Protein AF-A0A2P2D1F2-F1 (afdb_monomer_lite)

Sequence (52 aa):
MGFVLQELAEENQTVKGIIIALEDDPKIKRALAVTQNIEFYRYQIQFKLLKS

Secondary structure (DSSP, 8-state):
-HHHHHHT--TT----EEEEESS--HHHHHHHTTSTTEEEEE----------

pLDDT: mean 82.04, std 6.09, range [65.44, 92.75]

Foldseek 3Di:
DVCCCVPPDDPPDDDAAEAEAQDDDVVVVVVCVVPPRYYYYYDDDDDDDDDD

Structure (mmCIF, N/CA/C/O backbone):
data_AF-A0A2P2D1F2-F1
#
_entry.id   AF-A0A2P2D1F2-F1
#
loop_
_atom_site.group_PDB
_atom_site.id
_atom_site.type_symbol
_atom_site.label_atom_id
_atom_site.label_alt_id
_atom_site.label_comp_id
_atom_site.label_asym_id
_atom_site.label_entity_id
_atom_site.label_seq_id
_atom_site.pdbx_PDB_ins_code
_atom_site.Cartn_x
_atom_site.Cartn_y
_atom_site.Cartn_z
_atom_site.occupancy
_atom_site.B_iso_or_equiv
_atom_site.auth_seq_id
_atom_site.auth_comp_id
_atom_site.auth_asym_id
_atom_site.auth_atom_id
_atom_site.pdbx_PDB_model_num
ATOM 1 N N . MET A 1 1 ? -5.124 0.862 12.853 1.00 65.44 1 MET A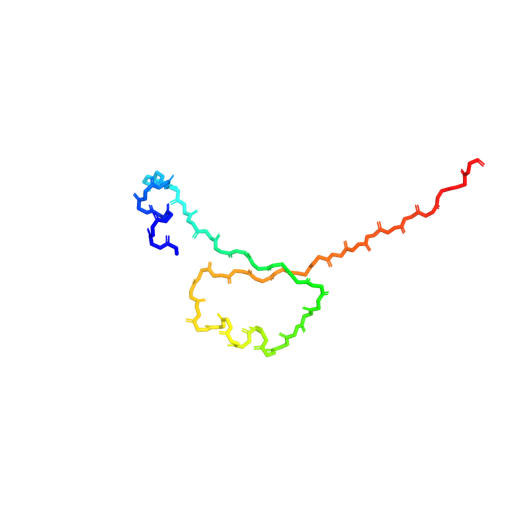 N 1
ATOM 2 C CA . MET A 1 1 ? -6.025 2.024 12.674 1.00 65.44 1 MET A CA 1
ATOM 3 C C . MET A 1 1 ? -6.604 2.524 13.993 1.00 65.44 1 MET A C 1
ATOM 5 O O . MET A 1 1 ? -6.630 3.729 14.155 1.00 65.44 1 MET A O 1
ATOM 9 N N . GLY A 1 2 ? -6.990 1.653 14.942 1.00 71.06 2 GLY A N 1
ATOM 10 C CA . GLY A 1 2 ? -7.573 2.071 16.233 1.00 71.06 2 GLY A CA 1
ATOM 11 C C . GLY A 1 2 ? -6.742 3.087 17.027 1.00 71.06 2 GLY A C 1
ATOM 12 O O . GLY A 1 2 ? -7.271 4.124 17.384 1.00 71.06 2 GLY A O 1
ATOM 13 N N . PHE A 1 3 ? -5.434 2.854 17.188 1.00 78.00 3 PHE A N 1
ATOM 14 C CA . PHE A 1 3 ? -4.544 3.794 17.887 1.00 78.00 3 PHE A CA 1
ATOM 15 C C . PHE A 1 3 ? -4.491 5.179 17.223 1.00 78.00 3 PHE A C 1
ATOM 17 O O . PHE A 1 3 ? -4.683 6.187 17.876 1.00 78.00 3 PHE A O 1
ATOM 24 N N . VAL A 1 4 ? -4.296 5.235 15.902 1.00 78.31 4 VAL A N 1
ATOM 25 C CA . VAL A 1 4 ? -4.227 6.510 15.163 1.00 78.31 4 VAL A CA 1
ATOM 26 C C . VAL A 1 4 ? -5.564 7.254 15.211 1.00 78.31 4 VAL A C 1
ATOM 28 O O . VAL A 1 4 ? -5.581 8.469 15.341 1.00 78.31 4 VAL A O 1
ATOM 31 N N . LEU A 1 5 ? -6.685 6.533 15.137 1.00 79.81 5 LEU A N 1
ATOM 32 C CA . LEU A 1 5 ? -8.013 7.135 15.237 1.00 79.81 5 LEU A CA 1
ATOM 33 C C . LEU A 1 5 ? -8.313 7.651 16.654 1.00 79.81 5 LEU A C 1
ATOM 35 O O . LEU A 1 5 ? -8.978 8.663 16.786 1.00 79.81 5 LEU A O 1
ATOM 39 N N . GLN A 1 6 ? -7.848 6.963 17.700 1.00 78.00 6 GLN A N 1
ATOM 40 C CA . GLN A 1 6 ? -8.127 7.342 19.091 1.00 78.00 6 GLN A CA 1
ATOM 41 C C . GLN A 1 6 ? -7.181 8.416 19.633 1.00 78.00 6 GLN A C 1
ATOM 43 O O . GLN A 1 6 ? -7.605 9.239 20.432 1.00 78.00 6 GLN A O 1
ATOM 48 N N . GLU A 1 7 ? -5.917 8.406 19.211 1.00 84.31 7 GLU A N 1
ATOM 49 C CA . GLU A 1 7 ? -4.871 9.247 19.808 1.00 84.31 7 GLU A CA 1
ATOM 50 C C . GLU A 1 7 ? -4.504 10.462 18.950 1.00 84.31 7 GLU A C 1
ATOM 52 O O . GLU A 1 7 ? -3.912 11.410 19.458 1.00 84.31 7 GLU A O 1
ATOM 57 N N . LEU A 1 8 ? -4.798 10.436 17.643 1.00 81.56 8 LEU A N 1
ATOM 58 C CA . LEU A 1 8 ? -4.322 11.458 16.699 1.00 81.56 8 LEU A CA 1
ATOM 59 C C . LEU A 1 8 ? -5.428 12.103 15.861 1.00 81.56 8 LEU A C 1
ATOM 61 O O . LEU A 1 8 ? -5.208 13.193 15.338 1.00 81.56 8 LEU A O 1
ATOM 65 N N . ALA A 1 9 ? -6.576 11.447 15.689 1.00 82.38 9 ALA A N 1
ATOM 66 C CA . ALA A 1 9 ? -7.680 11.991 14.910 1.00 82.38 9 ALA A CA 1
ATOM 67 C C . ALA A 1 9 ? -8.642 12.772 15.813 1.00 82.38 9 ALA A C 1
ATOM 69 O O . ALA A 1 9 ? -9.078 12.283 16.852 1.00 82.38 9 ALA A O 1
ATOM 70 N N . GLU A 1 10 ? -8.995 13.984 15.397 1.00 88.44 10 GLU A N 1
ATOM 71 C CA . GLU A 1 10 ? -10.061 14.761 16.035 1.00 88.44 10 GLU A CA 1
ATOM 72 C C . GLU A 1 10 ? -11.443 14.154 15.721 1.00 88.44 10 GLU A C 1
ATOM 74 O O . GLU A 1 10 ? -11.589 13.393 14.765 1.00 88.44 10 GLU A O 1
ATOM 79 N N . GLU A 1 11 ? -12.487 14.530 16.470 1.00 80.25 11 GLU A N 1
ATOM 80 C CA . GLU A 1 11 ? -13.845 13.946 16.364 1.00 80.25 11 GLU A CA 1
ATOM 81 C C . GLU A 1 11 ? -14.449 13.987 14.945 1.00 80.25 11 GLU A C 1
ATOM 83 O O . GLU A 1 11 ? -15.315 13.184 14.600 1.00 80.25 11 GLU A O 1
ATOM 88 N N . ASN A 1 12 ? -13.954 14.889 14.095 1.00 86.94 12 ASN A N 1
ATOM 89 C CA . ASN A 1 12 ? -14.428 15.100 12.727 1.00 86.94 12 ASN A CA 1
ATOM 90 C C . ASN A 1 12 ? -13.500 14.488 11.663 1.00 86.94 12 ASN A C 1
ATOM 92 O O . ASN A 1 12 ? -13.718 14.674 10.463 1.00 86.94 12 ASN A O 1
ATOM 96 N N . GLN A 1 13 ? -12.433 13.809 12.081 1.00 84.38 13 GLN A N 1
ATOM 97 C CA . GLN A 1 13 ? -11.406 13.271 11.200 1.00 84.38 13 GLN A CA 1
ATOM 98 C C . GLN A 1 13 ? -11.561 11.761 11.043 1.00 84.38 13 GLN A C 1
ATOM 100 O O . GLN A 1 13 ? -11.881 11.023 11.970 1.00 84.38 13 GLN A O 1
ATOM 105 N N . THR A 1 14 ? -11.316 11.284 9.825 1.00 83.75 14 THR A N 1
ATOM 106 C CA . THR A 1 14 ? -11.371 9.857 9.506 1.00 83.75 14 THR A CA 1
ATOM 107 C C . THR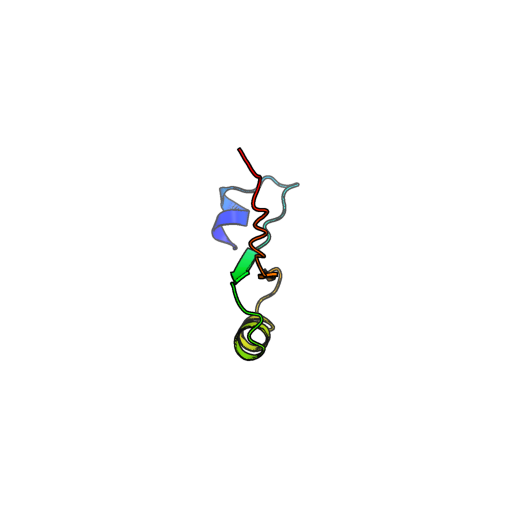 A 1 14 ? -9.992 9.367 9.103 1.00 83.75 14 THR A C 1
ATOM 109 O O . THR A 1 14 ? -9.245 10.054 8.407 1.00 83.75 14 THR A O 1
ATOM 112 N N . VAL A 1 15 ? -9.648 8.158 9.540 1.00 84.25 15 VAL A N 1
ATOM 113 C CA . VAL A 1 15 ? -8.380 7.515 9.193 1.00 84.25 15 VAL A CA 1
ATOM 114 C C . VAL A 1 15 ? -8.628 6.523 8.064 1.00 84.25 15 VAL A C 1
ATOM 116 O O . VAL A 1 15 ? -9.417 5.588 8.213 1.00 84.25 15 VAL A O 1
ATOM 119 N N . LYS A 1 16 ? -7.919 6.705 6.948 1.00 87.25 16 LYS A N 1
ATOM 120 C CA . LYS A 1 16 ? -7.880 5.759 5.828 1.00 87.25 16 LYS A CA 1
ATOM 121 C C . LYS A 1 16 ? -6.491 5.148 5.704 1.00 87.25 16 LYS A C 1
ATOM 1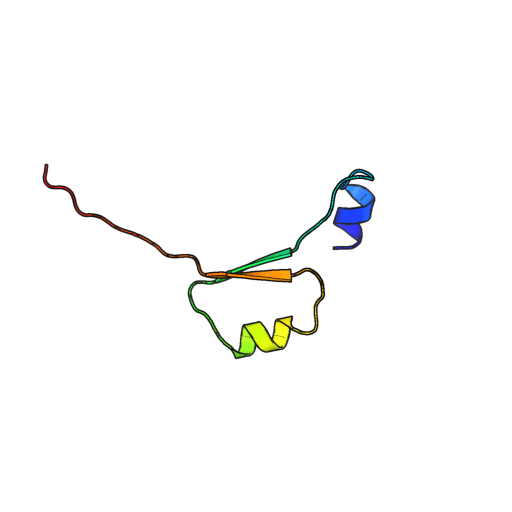23 O O . LYS A 1 16 ? -5.492 5.863 5.730 1.00 87.25 16 LYS A O 1
ATOM 128 N N . GLY A 1 17 ? -6.433 3.828 5.552 1.00 86.19 17 GLY A N 1
ATOM 129 C CA . GLY A 1 17 ? -5.205 3.138 5.170 1.00 86.19 17 GLY A CA 1
ATOM 130 C C . GLY A 1 17 ? -5.022 3.200 3.658 1.00 86.19 17 GLY A C 1
ATOM 131 O O . GLY A 1 17 ? -5.971 2.966 2.915 1.00 86.19 17 GLY A O 1
ATOM 132 N N . ILE A 1 18 ? -3.811 3.497 3.195 1.00 88.25 18 ILE A N 1
ATOM 133 C CA . ILE A 1 18 ? -3.479 3.500 1.769 1.00 88.25 18 ILE A CA 1
ATOM 134 C C . ILE A 1 18 ? -2.280 2.583 1.541 1.00 88.25 18 ILE A C 1
ATOM 136 O O . ILE A 1 18 ? -1.252 2.722 2.201 1.00 88.25 18 ILE A O 1
ATOM 140 N N . ILE A 1 19 ? -2.412 1.652 0.598 1.00 86.38 19 ILE A N 1
ATOM 141 C CA . ILE A 1 19 ? -1.322 0.792 0.130 1.00 86.38 19 ILE A CA 1
ATOM 142 C C . ILE A 1 19 ? -0.965 1.213 -1.291 1.00 86.38 19 ILE A C 1
ATOM 144 O O . ILE A 1 19 ? -1.838 1.296 -2.151 1.00 86.38 19 ILE A O 1
ATOM 148 N N . ILE A 1 20 ? 0.320 1.474 -1.533 1.00 88.94 20 ILE A N 1
ATOM 149 C CA . ILE A 1 20 ? 0.842 1.912 -2.829 1.00 88.94 20 ILE A CA 1
ATOM 150 C C . ILE A 1 20 ? 1.803 0.843 -3.347 1.00 88.94 20 ILE A C 1
ATOM 152 O O . ILE A 1 20 ? 2.801 0.546 -2.693 1.00 88.94 20 ILE A O 1
ATOM 156 N N . ALA A 1 21 ? 1.515 0.275 -4.517 1.00 85.44 21 ALA A N 1
ATOM 157 C CA . ALA A 1 21 ? 2.328 -0.778 -5.127 1.00 85.44 21 ALA A CA 1
ATOM 158 C C . ALA A 1 21 ? 2.719 -0.448 -6.575 1.00 85.44 21 ALA A C 1
ATOM 160 O O . ALA A 1 21 ? 2.074 0.366 -7.237 1.00 85.44 21 ALA A O 1
ATOM 161 N N . LEU A 1 22 ? 3.784 -1.085 -7.070 1.00 81.25 22 LEU A N 1
ATOM 162 C CA . LEU A 1 22 ? 4.219 -0.978 -8.470 1.00 81.25 22 LEU A CA 1
ATOM 163 C C . LEU A 1 22 ? 3.325 -1.808 -9.402 1.00 81.25 22 LEU A C 1
ATOM 165 O O . LEU A 1 22 ? 3.001 -1.388 -10.512 1.00 81.25 22 LEU A O 1
ATOM 169 N N . GLU A 1 23 ? 2.906 -2.978 -8.930 1.00 77.56 23 GLU A N 1
ATOM 170 C CA . GLU A 1 23 ? 2.099 -3.933 -9.678 1.00 77.56 23 GLU A CA 1
ATOM 171 C C . GLU A 1 23 ? 0.744 -4.144 -9.009 1.00 77.56 23 GLU A C 1
ATOM 173 O O . GLU A 1 23 ? 0.601 -4.053 -7.788 1.00 77.56 23 GLU A O 1
ATOM 178 N N . ASP A 1 24 ? -0.262 -4.423 -9.833 1.00 71.94 24 ASP A N 1
ATOM 179 C CA . ASP A 1 24 ? -1.600 -4.758 -9.368 1.00 71.94 24 ASP A CA 1
ATOM 180 C C . ASP A 1 24 ? -1.707 -6.279 -9.199 1.00 71.94 24 ASP A C 1
ATOM 182 O O . ASP A 1 24 ? -2.188 -6.979 -10.090 1.00 71.94 24 ASP A O 1
ATOM 186 N N . ASP A 1 25 ? -1.177 -6.804 -8.088 1.00 79.00 25 ASP A N 1
ATOM 187 C CA . ASP A 1 25 ? -1.251 -8.237 -7.790 1.00 79.00 25 ASP A CA 1
ATOM 188 C C . ASP A 1 25 ? -2.646 -8.598 -7.226 1.00 79.00 25 ASP A C 1
ATOM 190 O O . ASP A 1 25 ? -3.009 -8.179 -6.114 1.00 79.00 25 ASP A O 1
ATOM 194 N N . PRO A 1 26 ? -3.436 -9.438 -7.928 1.00 80.06 26 PRO A N 1
ATOM 195 C CA . PRO A 1 26 ? -4.751 -9.875 -7.465 1.00 80.06 26 PRO A CA 1
ATOM 196 C C . PRO A 1 26 ? -4.717 -10.628 -6.130 1.00 80.06 26 PRO A C 1
ATOM 198 O O . PRO A 1 26 ? -5.712 -10.622 -5.401 1.00 80.06 26 PRO A O 1
ATOM 201 N N . LYS A 1 27 ? -3.603 -11.293 -5.794 1.00 82.00 27 LYS A N 1
ATOM 202 C CA . LYS A 1 27 ? -3.425 -11.982 -4.507 1.00 82.00 27 LYS A CA 1
ATOM 203 C C . LYS A 1 27 ? -3.329 -10.981 -3.366 1.00 82.00 27 LYS A C 1
ATOM 205 O O . LYS A 1 27 ? -3.970 -11.196 -2.341 1.00 82.00 27 LYS A O 1
ATOM 210 N N . ILE A 1 28 ? -2.602 -9.879 -3.565 1.00 78.06 28 ILE A N 1
ATOM 211 C CA . ILE A 1 28 ? -2.492 -8.798 -2.577 1.00 78.06 28 ILE A CA 1
ATOM 212 C C . ILE A 1 28 ? -3.861 -8.145 -2.383 1.00 78.06 28 ILE A C 1
ATOM 214 O O . ILE A 1 28 ? -4.328 -8.032 -1.251 1.00 78.06 28 ILE A O 1
ATOM 218 N N . LYS A 1 29 ? -4.575 -7.829 -3.471 1.00 77.88 29 LYS A N 1
ATOM 219 C CA . LYS A 1 29 ? -5.953 -7.313 -3.386 1.00 77.88 29 LYS A CA 1
ATOM 220 C C . LYS A 1 29 ? -6.897 -8.249 -2.629 1.00 77.88 29 LYS A C 1
ATOM 222 O O . LYS A 1 29 ? -7.663 -7.787 -1.789 1.00 77.88 29 LYS A O 1
ATOM 227 N N . ARG A 1 30 ? -6.839 -9.561 -2.886 1.00 79.44 30 ARG A N 1
ATOM 228 C CA . ARG A 1 30 ? -7.665 -10.553 -2.169 1.00 79.44 30 ARG A CA 1
ATOM 229 C C . ARG A 1 30 ? -7.293 -10.669 -0.695 1.00 79.44 30 ARG A C 1
ATOM 231 O O . ARG A 1 30 ? -8.191 -10.743 0.135 1.00 79.44 30 ARG A O 1
ATOM 238 N N . ALA A 1 31 ? -6.002 -10.661 -0.371 1.00 77.06 31 ALA A N 1
ATOM 239 C CA . ALA A 1 31 ? -5.530 -10.701 1.011 1.00 77.06 31 ALA A CA 1
ATOM 240 C C . ALA A 1 31 ? -5.955 -9.457 1.808 1.00 77.06 31 ALA A C 1
ATOM 242 O O . ALA A 1 31 ? -6.142 -9.545 3.015 1.00 77.06 31 ALA A O 1
ATOM 243 N N . LEU A 1 32 ? -6.149 -8.319 1.136 1.00 77.19 32 LEU A N 1
ATOM 244 C CA . LEU A 1 32 ? -6.588 -7.060 1.743 1.00 77.19 32 LEU A CA 1
ATOM 245 C C . LEU A 1 32 ? -8.110 -6.874 1.759 1.00 77.19 32 LEU A C 1
ATOM 247 O O . LEU A 1 32 ? -8.607 -6.021 2.490 1.00 77.19 32 LEU A O 1
ATOM 251 N N . ALA A 1 33 ? -8.866 -7.677 1.006 1.00 72.38 33 ALA A N 1
ATOM 252 C CA . ALA A 1 33 ? -10.327 -7.582 0.948 1.00 72.38 33 ALA A CA 1
ATOM 253 C C . ALA A 1 33 ? -11.009 -7.840 2.306 1.00 72.38 33 ALA A C 1
ATOM 255 O O . ALA A 1 33 ? -12.148 -7.431 2.515 1.00 72.38 33 ALA A O 1
ATOM 256 N N . VAL A 1 34 ? -10.317 -8.508 3.235 1.00 74.19 34 VAL A N 1
ATOM 257 C CA . VAL A 1 34 ? -10.805 -8.782 4.598 1.00 74.19 34 VAL A CA 1
ATOM 258 C C . VAL A 1 34 ? -10.643 -7.591 5.550 1.00 74.19 34 VAL A C 1
ATOM 260 O O . VAL A 1 34 ? -11.277 -7.555 6.603 1.00 74.19 34 VAL A O 1
ATOM 263 N N . THR A 1 35 ? -9.813 -6.607 5.195 1.00 72.62 35 THR A N 1
ATOM 264 C CA . THR A 1 35 ? -9.564 -5.398 5.992 1.00 72.62 35 THR A CA 1
ATOM 265 C C . THR A 1 35 ? -10.412 -4.227 5.497 1.00 72.62 35 THR A C 1
ATOM 267 O O . THR A 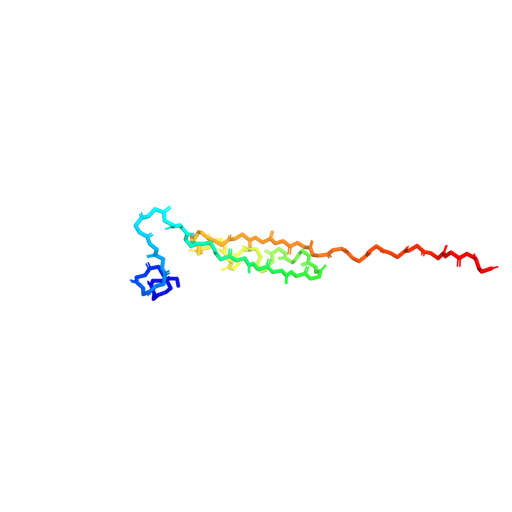1 35 ? -10.301 -3.801 4.353 1.00 72.62 35 THR A O 1
ATOM 270 N N . GLN A 1 36 ? -11.257 -3.686 6.377 1.00 69.69 36 GLN A N 1
ATOM 271 C CA . GLN A 1 36 ? -12.097 -2.512 6.103 1.00 69.69 36 GLN A CA 1
ATOM 272 C C . GLN A 1 36 ? -11.241 -1.228 6.058 1.00 69.69 36 GLN A C 1
ATOM 274 O O . GLN A 1 36 ? -10.233 -1.146 6.751 1.00 69.69 36 GLN A O 1
ATOM 279 N N . ASN A 1 37 ? -11.641 -0.216 5.277 1.00 79.06 37 ASN A N 1
ATOM 280 C CA . ASN A 1 37 ? -10.984 1.106 5.174 1.00 79.06 37 ASN A CA 1
ATOM 281 C C . ASN A 1 37 ? -9.520 1.129 4.677 1.00 79.06 37 ASN A C 1
ATOM 283 O O . ASN A 1 37 ? -8.774 2.057 5.004 1.00 79.06 37 ASN A O 1
ATOM 287 N N . ILE A 1 38 ? -9.110 0.151 3.861 1.00 82.75 38 ILE A N 1
ATOM 288 C CA . ILE A 1 38 ? -7.822 0.184 3.153 1.00 82.75 38 ILE A CA 1
ATOM 289 C C . ILE A 1 38 ? -8.059 0.342 1.649 1.00 82.75 38 ILE A C 1
ATOM 291 O O . ILE A 1 38 ? -8.741 -0.473 1.031 1.00 82.75 38 ILE A O 1
ATOM 295 N N . GLU A 1 39 ? -7.473 1.380 1.057 1.00 85.19 39 GLU A N 1
ATOM 296 C CA . GLU A 1 39 ? -7.491 1.630 -0.385 1.00 85.19 39 GLU A CA 1
ATOM 297 C C . GLU A 1 39 ? -6.157 1.207 -1.020 1.00 85.19 39 GLU A C 1
ATOM 299 O O . GLU A 1 39 ? -5.083 1.398 -0.443 1.00 85.19 39 GLU A O 1
ATOM 304 N N . PHE A 1 40 ? -6.219 0.627 -2.221 1.00 85.56 40 PHE A N 1
ATOM 305 C CA . PHE A 1 40 ? -5.043 0.167 -2.960 1.00 85.56 40 PHE A CA 1
ATOM 306 C C . PHE A 1 40 ? -4.818 1.033 -4.198 1.00 85.56 40 PHE A C 1
ATOM 308 O O . PHE A 1 40 ? -5.697 1.143 -5.054 1.00 85.56 40 PHE A O 1
ATOM 315 N N . TYR A 1 41 ? -3.622 1.598 -4.313 1.00 87.62 41 TYR A N 1
ATOM 316 C CA . TYR A 1 41 ? -3.206 2.449 -5.417 1.00 87.62 41 TYR A CA 1
ATOM 317 C C . TYR A 1 41 ? -1.982 1.859 -6.108 1.00 87.62 41 TYR A C 1
ATOM 319 O O . TYR A 1 41 ? -1.098 1.279 -5.477 1.00 87.62 41 TYR A O 1
ATOM 327 N N . ARG A 1 42 ? -1.904 2.061 -7.423 1.00 87.88 42 ARG A N 1
ATOM 328 C CA . ARG A 1 42 ? -0.703 1.768 -8.200 1.00 87.88 42 ARG A CA 1
ATOM 329 C C . ARG A 1 42 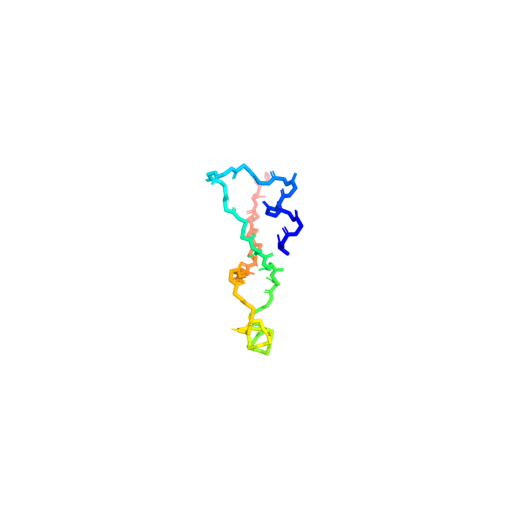? -0.013 3.073 -8.558 1.00 87.88 42 ARG A C 1
ATOM 331 O O . ARG A 1 42 ? -0.656 3.950 -9.134 1.00 87.88 42 ARG A O 1
ATOM 338 N N . TYR A 1 43 ? 1.273 3.207 -8.248 1.00 87.00 43 TYR A N 1
ATOM 339 C CA . TYR A 1 43 ? 2.023 4.380 -8.692 1.00 87.00 43 TYR A CA 1
ATOM 340 C C . TYR A 1 43 ? 2.500 4.191 -10.134 1.00 87.00 43 TYR A C 1
ATOM 342 O O . TYR A 1 43 ? 2.893 3.099 -10.541 1.00 87.00 43 TYR A O 1
ATOM 350 N N . GLN A 1 44 ? 2.466 5.266 -10.919 1.00 86.44 44 GLN A N 1
ATOM 351 C CA . GLN A 1 44 ? 2.948 5.274 -12.295 1.00 86.44 44 GLN A CA 1
ATOM 352 C C . GLN A 1 44 ? 4.049 6.322 -12.431 1.00 86.44 44 GLN A C 1
ATOM 354 O O . GLN A 1 44 ? 3.824 7.502 -12.174 1.00 86.44 44 GLN A O 1
ATOM 359 N N . ILE A 1 45 ? 5.239 5.894 -12.857 1.00 87.44 45 ILE A N 1
ATOM 360 C CA . ILE A 1 45 ? 6.331 6.811 -13.192 1.00 87.44 45 ILE A CA 1
ATOM 361 C C . ILE A 1 45 ? 6.133 7.260 -14.638 1.00 87.44 45 ILE A C 1
ATOM 363 O O . ILE A 1 45 ? 6.099 6.435 -15.551 1.00 87.44 45 ILE A O 1
ATOM 367 N N . GLN A 1 46 ? 6.007 8.569 -14.851 1.00 88.75 46 GLN A N 1
ATOM 368 C CA . GLN A 1 46 ? 5.902 9.156 -16.180 1.00 88.75 46 GLN A CA 1
ATOM 369 C C . GLN A 1 46 ? 7.164 9.967 -16.464 1.00 88.75 46 GLN A C 1
ATOM 371 O O . GLN A 1 46 ? 7.432 10.972 -15.811 1.00 88.75 46 GLN A O 1
ATOM 376 N N . PHE A 1 47 ? 7.956 9.510 -17.430 1.00 92.19 47 PHE A N 1
ATOM 377 C CA . PHE A 1 47 ? 9.18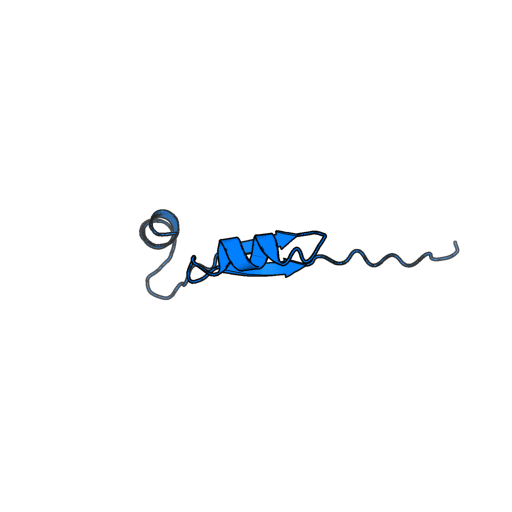3 10.182 -17.840 1.00 92.19 47 PHE A CA 1
ATOM 378 C C . PHE A 1 47 ? 9.012 10.782 -19.235 1.00 92.19 47 PHE A C 1
ATOM 380 O O . PHE A 1 47 ? 8.523 10.118 -20.151 1.00 92.19 47 PHE A O 1
ATOM 387 N N . LYS A 1 48 ? 9.428 12.041 -19.399 1.00 92.69 48 LYS A N 1
ATOM 388 C CA . LYS A 1 48 ? 9.472 12.731 -20.690 1.00 92.69 48 LYS A CA 1
ATOM 389 C C . LYS A 1 48 ? 10.881 13.265 -20.910 1.00 92.69 48 LYS A C 1
ATOM 391 O O . LYS A 1 48 ? 11.349 14.107 -20.150 1.00 92.69 48 LYS A O 1
ATOM 396 N N . LEU A 1 49 ? 11.540 12.778 -21.957 1.00 87.50 49 LEU A N 1
ATOM 397 C CA . LEU A 1 49 ? 12.864 13.248 -22.348 1.00 87.50 49 LEU A CA 1
ATOM 398 C C . LEU A 1 49 ? 12.716 14.592 -23.077 1.00 87.50 49 LEU A C 1
ATOM 400 O O . LEU A 1 49 ? 11.953 14.696 -24.039 1.00 87.50 49 LEU A O 1
ATOM 404 N N . LEU A 1 50 ? 13.424 15.618 -22.611 1.00 92.75 50 LEU A N 1
ATOM 405 C CA . LEU A 1 50 ? 13.481 16.930 -23.252 1.00 92.75 50 LEU A CA 1
ATOM 406 C C . LEU A 1 50 ? 14.886 17.143 -23.814 1.00 92.75 50 LEU A C 1
ATOM 408 O O . LEU A 1 50 ? 15.875 16.778 -23.180 1.00 92.75 50 LEU A O 1
ATOM 412 N N . LYS A 1 51 ? 14.962 17.698 -25.024 1.00 86.25 51 LYS A N 1
ATOM 413 C CA . LYS A 1 51 ? 16.230 18.036 -25.672 1.00 86.25 51 LYS A CA 1
ATOM 414 C C . LYS A 1 51 ? 16.752 19.355 -25.091 1.00 86.25 51 LYS A C 1
ATOM 416 O O . LYS A 1 51 ? 15.964 20.289 -24.959 1.00 86.25 51 LYS A O 1
ATOM 421 N N . SER A 1 52 ? 18.043 19.396 -24.747 1.00 77.44 52 SER A N 1
ATOM 422 C CA . SER A 1 52 ? 18.751 20.631 -24.375 1.00 77.44 52 SER A CA 1
ATOM 423 C C . SER A 1 52 ? 19.111 21.470 -25.593 1.00 77.44 52 SER A C 1
ATOM 425 O O . SER A 1 52 ? 19.286 20.889 -26.691 1.00 77.44 52 SER A O 1
#

Organism: NCBI:txid1917820

Radius of gyration: 16.74 Å; chains: 1; bounding box: 33×33×46 Å